Protein AF-A0AA43IAS1-F1 (afdb_monomer)

Nearest PDB structures (foldseek):
  3rhe-assembly1_A  TM=7.331E-01  e=1.952E-03  Legionella pneumophila subsp. pneumophila str. Philadelphia 1
  5umw-assembly3_D  TM=8.835E-01  e=1.615E-02  Streptomyces sp. CB03234
  5umw-assembly2_B  TM=8.875E-01  e=1.615E-02  Streptomyces sp. CB03234
  6cky-assembly1_B  TM=8.717E-01  e=4.244E-02  Streptomyces uncialis
  7yvv-assembly1_A  TM=6.718E-01  e=6.422E-01  Amycolatopsis sp. Hca4

Solvent-accessible surface area (backbone atoms only — not comparable to full-atom values): 5696 Å² total; per-residue (Å²): 106,86,83,67,68,44,99,87,76,44,66,84,87,74,84,50,95,93,53,55,77,46,84,44,78,58,60,100,82,53,83,92,55,64,93,88,55,59,60,41,49,35,41,54,43,97,40,55,70,57,38,52,55,51,34,52,73,75,70,48,64,69,72,49,79,76,45,77,58,100,84,26,38,40,39,30,33,58,49,100,85,67,47,61,36,41,41,32,25,117

Mean predicted aligned error: 6.04 Å

Sequence (90 aa):
MKIEIDHWNGTVIKPQSGNETIFSFFTEDDSYFPTEQQVMLNFQVHNLDETIKHLEHIGIPLAKKKEISEFGKFVWIEDPEGRLIELWEK

Secondary structure (DSSP, 8-state):
---PPPTTS-------TT--EEEEE--TT-TTS-TT--EEEEEE-S-HHHHHHHHHHTT---SS--EEETTEEEEEEE-TTS-EEEEEE-

Structure (mmCIF, N/CA/C/O backbone):
data_AF-A0AA43IAS1-F1
#
_entry.id   AF-A0AA43IAS1-F1
#
loop_
_atom_site.group_PDB
_atom_site.id
_atom_site.type_symbol
_atom_site.label_atom_id
_atom_site.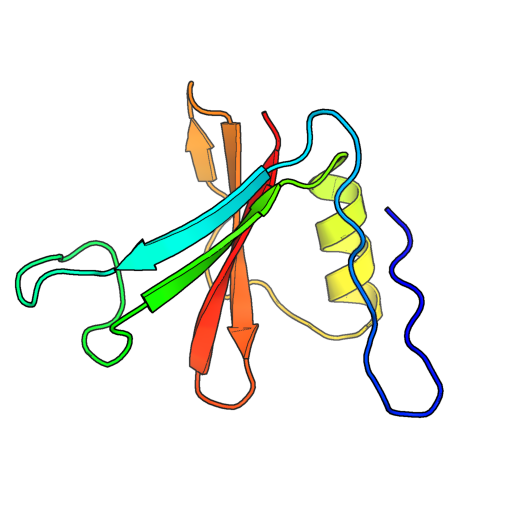label_alt_id
_atom_site.label_comp_id
_atom_site.label_asym_id
_atom_site.label_entity_id
_atom_site.label_seq_id
_atom_site.pdbx_PDB_ins_code
_atom_site.Cartn_x
_atom_site.Cartn_y
_atom_site.Cartn_z
_atom_site.occupancy
_atom_site.B_iso_or_equiv
_atom_site.auth_seq_id
_atom_site.auth_comp_id
_atom_site.auth_asym_id
_atom_site.auth_atom_id
_atom_site.pdbx_PDB_model_num
ATOM 1 N N . MET A 1 1 ? 11.056 1.012 -8.365 1.00 55.22 1 MET A N 1
ATOM 2 C CA . MET A 1 1 ? 10.822 -0.444 -8.597 1.00 55.22 1 MET A CA 1
ATOM 3 C C . MET A 1 1 ? 9.964 -0.593 -9.844 1.00 55.22 1 MET A C 1
ATOM 5 O O . MET A 1 1 ? 8.901 0.008 -9.886 1.00 55.22 1 MET A O 1
ATOM 9 N N . LYS A 1 2 ? 10.414 -1.323 -10.870 1.00 60.03 2 LYS A N 1
ATOM 10 C CA . LYS A 1 2 ? 9.610 -1.575 -12.075 1.00 60.03 2 LYS A CA 1
ATOM 11 C C . LYS A 1 2 ? 8.845 -2.878 -11.847 1.00 60.03 2 LYS A C 1
ATOM 13 O O . LYS A 1 2 ? 9.475 -3.928 -11.769 1.00 60.03 2 LYS A O 1
ATOM 18 N N . ILE A 1 3 ? 7.534 -2.793 -11.632 1.00 70.94 3 ILE A N 1
ATOM 19 C CA . ILE A 1 3 ? 6.703 -3.984 -11.449 1.00 70.94 3 ILE A CA 1
ATOM 20 C C . ILE A 1 3 ? 6.418 -4.543 -12.841 1.00 70.94 3 ILE A C 1
ATOM 22 O O . ILE A 1 3 ? 5.729 -3.916 -13.642 1.00 70.94 3 ILE A O 1
ATOM 26 N N . GLU A 1 4 ? 7.005 -5.693 -13.159 1.00 78.94 4 GLU A N 1
ATOM 27 C CA . GLU A 1 4 ? 6.707 -6.396 -14.404 1.00 78.94 4 GLU A CA 1
ATOM 28 C C . GLU A 1 4 ? 5.446 -7.233 -14.202 1.00 78.94 4 GLU A C 1
ATOM 30 O O . GLU A 1 4 ? 5.398 -8.104 -13.330 1.00 78.94 4 GLU A O 1
ATOM 35 N N . ILE A 1 5 ? 4.414 -6.916 -14.983 1.00 83.12 5 ILE A N 1
ATOM 36 C CA . ILE A 1 5 ? 3.152 -7.648 -15.012 1.00 83.12 5 ILE A CA 1
ATOM 37 C C . ILE A 1 5 ? 3.263 -8.722 -16.094 1.00 83.12 5 ILE A C 1
ATOM 39 O O . ILE A 1 5 ? 3.480 -8.417 -17.268 1.00 83.12 5 ILE A O 1
ATOM 43 N N . ASP A 1 6 ? 3.132 -9.980 -15.690 1.00 86.56 6 ASP A N 1
ATOM 44 C CA . ASP A 1 6 ? 3.113 -11.130 -16.585 1.00 86.56 6 ASP A CA 1
ATOM 45 C C . ASP A 1 6 ? 1.830 -11.172 -17.431 1.00 86.56 6 ASP A C 1
ATOM 47 O O . ASP A 1 6 ? 0.830 -10.505 -17.166 1.00 86.56 6 ASP A O 1
ATOM 51 N N . HIS A 1 7 ? 1.815 -12.064 -18.421 1.00 88.25 7 HIS A N 1
ATOM 52 C CA . HIS A 1 7 ? 0.664 -12.337 -19.289 1.00 88.25 7 HIS A CA 1
ATOM 53 C C . HIS A 1 7 ? -0.620 -12.769 -18.551 1.00 88.25 7 HIS A C 1
ATOM 55 O O . HIS A 1 7 ? -1.700 -12.692 -19.130 1.00 88.25 7 HIS A O 1
ATOM 61 N N . TRP A 1 8 ? -0.523 -13.221 -17.295 1.00 87.94 8 TRP A N 1
ATOM 62 C CA . TRP A 1 8 ? -1.676 -13.551 -16.446 1.00 87.94 8 TRP A CA 1
ATOM 63 C C . TRP A 1 8 ? -2.219 -12.344 -15.660 1.00 87.94 8 TRP A C 1
ATOM 65 O O . TRP A 1 8 ? -3.090 -12.509 -14.811 1.00 87.94 8 TRP A O 1
ATOM 75 N N . ASN A 1 9 ? -1.738 -11.134 -15.969 1.00 79.75 9 ASN A N 1
ATOM 76 C CA . ASN A 1 9 ? -2.101 -9.878 -15.314 1.00 79.75 9 ASN A CA 1
ATOM 77 C C . ASN A 1 9 ? -1.722 -9.820 -13.825 1.00 79.75 9 ASN A C 1
ATOM 79 O O . ASN A 1 9 ? -2.427 -9.227 -13.011 1.00 79.75 9 ASN A O 1
ATOM 83 N N . GLY A 1 10 ? -0.593 -10.423 -13.462 1.00 82.25 10 GLY A N 1
ATOM 84 C CA . GLY A 1 10 ? -0.046 -10.274 -12.123 1.00 82.25 10 GLY A CA 1
ATOM 85 C C . GLY A 1 10 ? 1.464 -10.397 -12.084 1.00 82.25 10 GLY A C 1
ATOM 86 O O . GLY A 1 10 ? 2.126 -10.506 -13.112 1.00 82.25 10 GLY A O 1
ATOM 87 N N . THR A 1 11 ? 2.016 -10.304 -10.882 1.00 83.25 11 THR A N 1
ATOM 88 C CA . THR A 1 11 ? 3.458 -10.301 -10.651 1.00 83.25 11 THR A CA 1
ATOM 89 C C . THR A 1 11 ? 3.786 -11.082 -9.387 1.00 83.25 11 THR A C 1
ATOM 91 O O . THR A 1 11 ? 2.969 -11.174 -8.468 1.00 83.25 11 THR A O 1
ATOM 94 N N . VAL A 1 12 ? 4.995 -11.636 -9.319 1.00 81.25 12 VAL A N 1
ATOM 95 C CA . VAL A 1 12 ? 5.520 -12.234 -8.089 1.00 81.25 12 VAL A CA 1
ATOM 96 C C . VAL A 1 12 ? 6.503 -11.258 -7.459 1.00 81.25 12 VAL A C 1
ATOM 98 O O . VAL A 1 12 ? 7.635 -11.107 -7.924 1.00 81.25 12 VAL A O 1
ATOM 101 N N . ILE A 1 13 ? 6.091 -10.629 -6.359 1.00 75.88 13 ILE A N 1
ATOM 102 C CA . ILE A 1 13 ? 6.971 -9.773 -5.562 1.00 75.88 13 ILE A CA 1
ATOM 103 C C . ILE A 1 13 ? 7.877 -10.678 -4.725 1.00 75.88 13 ILE A C 1
ATOM 105 O O . ILE A 1 13 ? 7.439 -11.311 -3.764 1.00 75.88 13 ILE A O 1
ATOM 109 N N . LYS A 1 14 ? 9.153 -10.774 -5.111 1.00 74.88 14 LYS A N 1
ATOM 110 C CA . LYS A 1 14 ? 10.146 -11.545 -4.355 1.00 74.88 14 LYS A CA 1
ATOM 111 C C . LYS A 1 14 ? 10.705 -10.693 -3.213 1.00 74.88 14 LYS A C 1
ATOM 113 O O . LYS A 1 14 ? 11.170 -9.583 -3.485 1.00 74.88 14 LYS A O 1
ATOM 118 N N . PRO A 1 15 ? 10.730 -11.201 -1.969 1.00 70.25 15 PRO A N 1
ATOM 119 C CA . PRO A 1 15 ? 11.372 -10.491 -0.875 1.00 70.25 15 PRO A CA 1
ATOM 120 C C . PRO A 1 15 ? 12.866 -10.335 -1.178 1.00 70.25 15 PRO A C 1
ATOM 122 O O . PRO A 1 15 ? 13.540 -11.283 -1.588 1.00 70.25 15 PRO A O 1
ATOM 125 N N . GLN A 1 16 ? 13.375 -9.122 -0.992 1.00 74.31 16 GLN A N 1
ATOM 126 C CA . GLN A 1 16 ? 14.804 -8.826 -1.030 1.00 74.31 16 GLN A CA 1
ATOM 127 C C . GLN A 1 16 ? 15.308 -8.617 0.396 1.00 74.31 16 GLN A C 1
ATOM 129 O O . GLN A 1 16 ? 14.533 -8.295 1.296 1.00 74.31 16 GLN A O 1
ATOM 134 N N . SER A 1 17 ? 16.612 -8.796 0.611 1.00 78.94 17 SER A N 1
ATOM 135 C CA . SER A 1 17 ? 17.222 -8.526 1.915 1.00 78.94 17 SER A CA 1
ATOM 136 C C . SER A 1 17 ? 16.930 -7.084 2.344 1.00 78.94 17 SER A C 1
ATOM 138 O O . SER A 1 17 ? 17.334 -6.155 1.652 1.00 78.94 17 SER A O 1
ATOM 140 N N . GLY A 1 18 ? 16.257 -6.910 3.484 1.00 78.12 18 GLY A N 1
ATOM 141 C CA . GLY A 1 18 ? 15.897 -5.597 4.028 1.00 78.12 18 GLY A CA 1
ATOM 142 C C . GLY A 1 18 ? 14.531 -5.047 3.602 1.00 78.12 18 GLY A C 1
ATOM 143 O O . GLY A 1 18 ? 14.185 -3.967 4.068 1.00 78.12 18 GLY A O 1
ATOM 144 N N . ASN A 1 19 ? 13.763 -5.774 2.778 1.00 80.44 19 ASN A N 1
ATOM 145 C CA . ASN A 1 19 ? 12.370 -5.436 2.471 1.00 80.44 19 ASN A CA 1
ATOM 146 C C . ASN A 1 19 ? 11.409 -6.261 3.329 1.00 80.44 19 ASN A C 1
ATOM 148 O O . ASN A 1 19 ? 11.547 -7.482 3.438 1.00 80.44 19 ASN A O 1
ATOM 152 N N . GLU A 1 20 ? 10.398 -5.596 3.874 1.00 84.69 20 GLU A N 1
ATOM 153 C CA . GLU A 1 20 ? 9.392 -6.200 4.741 1.00 84.69 20 GLU A CA 1
ATOM 154 C C . GLU A 1 20 ? 8.039 -6.314 4.011 1.00 84.69 20 GLU A C 1
ATOM 156 O O . GLU A 1 20 ? 7.620 -5.431 3.259 1.00 84.69 20 GLU A O 1
ATOM 161 N N . THR A 1 21 ? 7.344 -7.433 4.221 1.00 87.06 21 THR A N 1
ATOM 162 C CA . THR A 1 21 ? 5.925 -7.595 3.876 1.00 87.06 21 THR A CA 1
ATOM 163 C C . THR A 1 21 ? 5.189 -7.902 5.161 1.00 87.06 21 THR A C 1
ATOM 165 O O . THR A 1 21 ? 5.532 -8.860 5.855 1.00 87.06 21 THR A O 1
ATOM 168 N N . ILE A 1 22 ? 4.208 -7.070 5.489 1.00 86.50 22 ILE A N 1
ATOM 169 C CA . ILE A 1 22 ? 3.506 -7.141 6.765 1.00 86.50 22 ILE A CA 1
ATOM 170 C C . ILE A 1 22 ? 2.083 -7.615 6.504 1.00 86.50 22 ILE A C 1
ATOM 172 O O . ILE A 1 22 ? 1.354 -7.015 5.713 1.00 86.50 22 ILE A O 1
ATOM 176 N N . PHE A 1 23 ? 1.715 -8.691 7.193 1.00 87.88 23 PHE A N 1
ATOM 177 C CA . PHE A 1 23 ? 0.366 -9.235 7.244 1.00 87.88 23 PHE A CA 1
ATOM 178 C C . PHE A 1 23 ?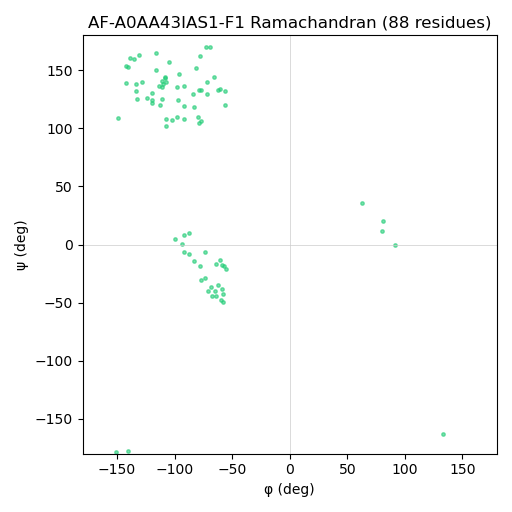 -0.221 -8.922 8.624 1.00 87.88 23 PHE A C 1
ATOM 180 O O . PHE A 1 23 ? 0.152 -9.561 9.611 1.00 87.88 23 PHE A O 1
ATOM 187 N N . SER A 1 24 ? -1.084 -7.908 8.696 1.00 84.81 24 SER A N 1
ATOM 188 C CA . SER A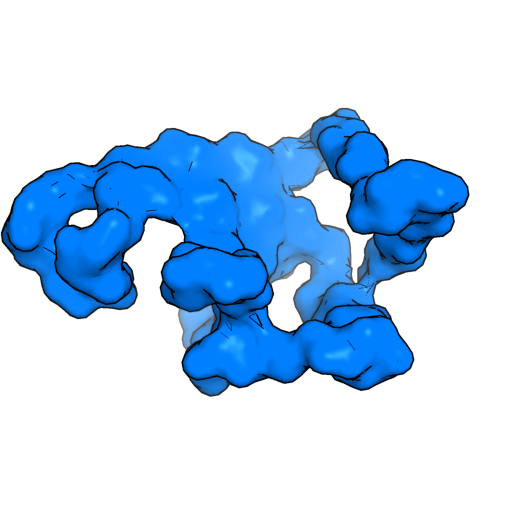 1 24 ? -1.614 -7.376 9.961 1.00 84.81 24 SER A CA 1
ATOM 189 C C . SER A 1 24 ? -3.096 -7.691 10.112 1.00 84.81 24 SER A C 1
ATOM 191 O O . SER A 1 24 ? -3.854 -7.487 9.168 1.00 84.81 24 SER A O 1
ATOM 193 N N . PHE A 1 25 ? -3.510 -8.143 11.296 1.00 83.38 25 PHE A N 1
ATOM 194 C CA . PHE A 1 25 ? -4.916 -8.351 11.656 1.00 83.38 25 PHE A CA 1
ATOM 195 C C . PHE A 1 25 ? -5.459 -7.146 12.421 1.00 83.38 25 PHE A C 1
ATOM 197 O O . PHE A 1 25 ? -4.732 -6.563 13.227 1.00 83.38 25 PHE A O 1
ATOM 204 N N . PHE A 1 26 ? -6.741 -6.839 12.230 1.00 74.19 26 PHE A N 1
ATOM 205 C CA . PHE A 1 26 ? -7.427 -5.779 12.967 1.00 74.19 26 PHE A CA 1
ATOM 206 C C . PHE A 1 26 ? -8.416 -6.336 13.983 1.00 74.19 26 PHE A C 1
ATOM 208 O O . PHE A 1 26 ? -9.077 -7.351 13.751 1.00 74.19 26 PHE A O 1
ATOM 215 N N . THR A 1 27 ? -8.512 -5.655 15.121 1.00 63.72 27 THR A N 1
ATOM 216 C CA . THR A 1 27 ? -9.583 -5.860 16.100 1.00 63.72 27 THR A CA 1
ATOM 217 C C . THR A 1 27 ? -10.829 -5.093 15.663 1.00 63.72 27 THR A C 1
ATOM 219 O O . THR A 1 27 ? -10.699 -4.051 15.026 1.00 63.72 27 THR A O 1
ATOM 222 N N . GLU A 1 28 ? -12.024 -5.559 16.036 1.00 60.03 28 GLU A N 1
ATOM 223 C CA . GLU A 1 28 ? -13.310 -4.933 15.655 1.00 60.03 28 GLU A CA 1
ATOM 224 C C . GLU A 1 28 ? -13.412 -3.439 16.037 1.00 60.03 28 GLU A C 1
ATOM 226 O O . GLU A 1 28 ? -14.177 -2.697 15.426 1.00 60.03 28 GLU A O 1
ATOM 231 N N . ASP A 1 29 ? -12.597 -2.989 16.997 1.00 62.59 29 ASP A N 1
ATOM 232 C CA . ASP A 1 29 ? -12.592 -1.626 17.540 1.00 62.59 29 ASP A CA 1
ATOM 233 C C . ASP A 1 29 ? -11.580 -0.675 16.854 1.00 62.59 29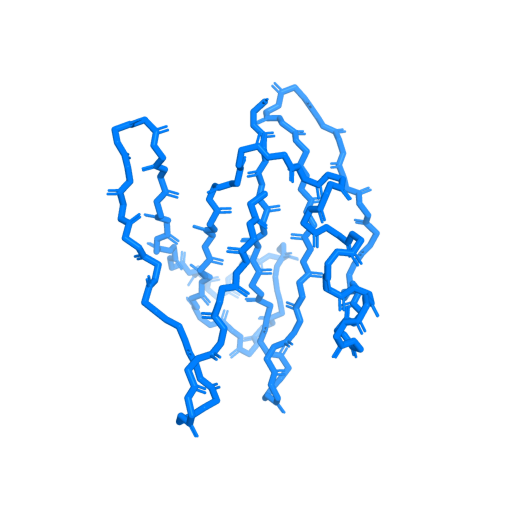 ASP A C 1
ATOM 235 O O . ASP A 1 29 ? -11.439 0.480 17.269 1.00 62.59 29 ASP A O 1
ATOM 239 N N . ASP A 1 30 ? -10.827 -1.139 15.848 1.00 65.06 30 ASP A N 1
ATOM 240 C CA . ASP A 1 30 ? -9.761 -0.348 15.220 1.00 65.06 30 ASP A CA 1
ATOM 241 C C . ASP A 1 30 ? -10.320 0.675 14.214 1.00 65.06 30 ASP A C 1
ATOM 243 O O . ASP A 1 30 ? -10.718 0.355 13.095 1.00 65.06 30 ASP A O 1
ATOM 247 N N . SER A 1 31 ? -10.339 1.945 14.623 1.00 62.19 31 SER A N 1
ATOM 248 C CA . SER A 1 31 ? -10.851 3.061 13.814 1.00 62.19 31 SER A CA 1
ATOM 249 C C . SER A 1 31 ? -9.953 3.494 12.643 1.00 62.19 31 SER A C 1
ATOM 251 O O . SER A 1 31 ? -10.351 4.369 11.870 1.00 62.19 31 SER A O 1
ATOM 253 N N . TYR A 1 32 ? -8.737 2.947 12.514 1.00 63.69 32 TYR A N 1
ATOM 254 C CA . TYR A 1 32 ? -7.758 3.407 11.521 1.00 63.69 32 TYR A CA 1
ATOM 255 C C . TYR A 1 32 ? -8.050 2.880 10.093 1.00 63.69 32 TYR A C 1
ATOM 257 O O . TYR A 1 32 ? -7.614 3.477 9.098 1.00 63.69 32 TYR A O 1
ATOM 265 N N . PHE A 1 33 ? -8.864 1.822 9.961 1.00 59.41 33 PHE A N 1
ATOM 266 C CA . PHE A 1 33 ? -9.142 1.138 8.690 1.00 59.41 33 PHE A CA 1
ATOM 267 C C . PHE A 1 33 ? -10.634 0.810 8.473 1.00 59.41 33 PHE A C 1
ATOM 269 O O . PHE A 1 33 ? -11.412 0.823 9.426 1.00 59.41 33 PHE A O 1
ATOM 276 N N . PRO A 1 34 ? -11.075 0.582 7.216 1.00 60.41 34 PRO A N 1
ATOM 277 C CA . PRO A 1 34 ? -12.480 0.314 6.922 1.00 60.41 34 PRO A CA 1
ATOM 278 C C . PRO A 1 34 ? -12.974 -0.948 7.642 1.00 60.41 34 PRO A C 1
ATOM 280 O O . PRO A 1 34 ? -12.333 -1.994 7.576 1.00 60.41 34 PRO A O 1
ATOM 283 N N . THR A 1 35 ? -14.148 -0.862 8.272 1.00 59.19 35 THR A N 1
ATOM 284 C CA . THR A 1 35 ? -14.761 -1.905 9.121 1.00 59.19 35 THR A CA 1
ATOM 285 C C . THR A 1 35 ? -15.008 -3.242 8.419 1.00 59.19 35 THR A C 1
ATOM 287 O O . THR A 1 35 ? -15.202 -4.255 9.084 1.00 59.19 35 THR A O 1
ATOM 290 N N . GLU A 1 36 ? -14.999 -3.273 7.086 1.00 69.62 36 GLU A N 1
ATOM 291 C CA . GLU A 1 36 ? -15.174 -4.500 6.300 1.00 69.62 36 GLU A CA 1
ATOM 292 C C . GLU A 1 36 ? -13.853 -5.250 6.036 1.00 69.62 36 GLU A C 1
ATOM 294 O O . GLU A 1 36 ? -13.869 -6.383 5.552 1.00 69.62 36 GLU A O 1
ATOM 299 N N . GLN A 1 37 ? -12.700 -4.661 6.376 1.00 79.88 37 GLN A N 1
ATOM 300 C CA . GLN A 1 37 ? -11.384 -5.240 6.124 1.00 79.88 37 GLN A CA 1
ATOM 301 C C . GLN A 1 37 ? -10.730 -5.741 7.418 1.00 79.88 37 GLN A C 1
ATOM 303 O O . GLN A 1 37 ? -10.247 -4.970 8.236 1.00 79.88 37 GLN A O 1
ATOM 308 N N . GLN A 1 38 ? -10.654 -7.064 7.574 1.00 81.81 38 GLN A N 1
ATOM 309 C CA . GLN A 1 38 ? -10.090 -7.711 8.771 1.00 81.81 38 GLN A CA 1
ATOM 310 C C . GLN A 1 38 ? -8.556 -7.825 8.755 1.00 81.81 38 GLN A C 1
ATOM 312 O O . GLN A 1 38 ? -7.942 -8.142 9.775 1.00 81.81 38 GLN A O 1
ATOM 317 N N . VAL A 1 39 ? -7.937 -7.616 7.589 1.00 86.00 39 VAL A N 1
ATOM 318 C CA . VAL A 1 39 ? -6.505 -7.824 7.354 1.00 86.00 39 VAL A CA 1
ATOM 319 C C . VAL A 1 39 ? -5.952 -6.746 6.428 1.00 86.00 39 VAL A C 1
ATOM 321 O O . VAL A 1 39 ? -6.576 -6.438 5.415 1.00 86.00 39 VAL A O 1
ATOM 324 N N . MET A 1 40 ? -4.753 -6.234 6.712 1.00 86.94 40 MET A N 1
ATOM 325 C CA . MET A 1 40 ? -4.000 -5.349 5.813 1.00 86.94 40 MET A CA 1
ATOM 326 C C . MET A 1 40 ? -2.722 -6.006 5.317 1.00 86.94 40 MET A C 1
ATOM 328 O O . MET A 1 40 ? -1.961 -6.600 6.086 1.00 86.94 40 MET A O 1
ATOM 332 N N . LEU A 1 41 ? -2.481 -5.828 4.021 1.00 90.69 41 LEU A N 1
ATOM 333 C CA . LEU A 1 41 ? -1.202 -6.104 3.388 1.00 90.69 41 LEU A CA 1
ATOM 334 C C . LEU A 1 41 ? -0.417 -4.801 3.287 1.00 90.69 41 LEU A C 1
ATOM 336 O O . LEU A 1 41 ? -0.900 -3.839 2.690 1.00 90.69 41 LEU A O 1
ATOM 340 N N . ASN A 1 42 ? 0.795 -4.796 3.838 1.00 92.25 42 ASN A N 1
ATOM 341 C CA . ASN A 1 42 ? 1.712 -3.667 3.726 1.00 92.25 42 ASN A CA 1
ATOM 342 C C . ASN A 1 42 ? 2.986 -4.123 3.018 1.00 92.25 42 ASN A C 1
ATOM 344 O O . ASN A 1 42 ? 3.649 -5.067 3.465 1.00 92.25 42 ASN A O 1
ATOM 348 N N . PHE A 1 43 ? 3.346 -3.441 1.933 1.00 91.38 43 PHE A N 1
ATOM 349 C CA . PHE A 1 43 ? 4.552 -3.725 1.163 1.00 91.38 43 PHE A CA 1
ATOM 350 C C . PHE A 1 43 ? 5.544 -2.577 1.294 1.00 91.38 43 PHE A C 1
ATOM 352 O O . PHE A 1 43 ? 5.263 -1.446 0.891 1.00 91.38 43 PHE A O 1
ATOM 359 N N . GLN A 1 44 ? 6.733 -2.880 1.814 1.00 91.62 44 GLN A N 1
ATOM 360 C CA . GLN A 1 44 ? 7.822 -1.920 1.785 1.00 91.62 44 GLN A CA 1
ATOM 361 C C . GLN A 1 44 ? 8.351 -1.785 0.354 1.00 91.62 44 GLN A C 1
ATOM 363 O O . GLN A 1 44 ? 8.679 -2.778 -0.304 1.00 91.62 44 GLN A O 1
ATOM 368 N N . VAL A 1 45 ? 8.472 -0.550 -0.120 1.00 90.25 45 VAL A N 1
ATOM 369 C CA . VAL A 1 45 ? 9.024 -0.219 -1.432 1.00 90.25 45 VAL A CA 1
ATOM 370 C C . VAL A 1 45 ? 10.303 0.592 -1.286 1.00 90.25 45 VAL A C 1
ATOM 372 O O . VAL A 1 45 ? 10.485 1.356 -0.345 1.00 90.25 45 VAL A O 1
ATOM 375 N N . HIS A 1 46 ? 11.204 0.436 -2.254 1.00 88.69 46 HIS A N 1
ATOM 376 C CA . HIS A 1 46 ? 12.494 1.126 -2.240 1.00 88.69 46 HIS A CA 1
ATOM 377 C C . HIS A 1 46 ? 12.397 2.626 -2.561 1.00 88.69 46 HIS A C 1
ATOM 379 O O . HIS A 1 46 ? 13.262 3.387 -2.156 1.00 88.69 46 HIS A O 1
ATOM 385 N N . ASN A 1 47 ? 11.395 3.031 -3.347 1.00 91.50 47 ASN A N 1
ATOM 386 C CA . ASN A 1 47 ? 11.168 4.424 -3.727 1.00 91.50 47 ASN A CA 1
ATOM 387 C C . ASN A 1 47 ? 9.666 4.644 -3.921 1.00 91.50 47 ASN A C 1
ATOM 389 O O . ASN A 1 47 ? 9.077 4.126 -4.883 1.00 91.50 47 ASN A O 1
ATOM 393 N N . LEU A 1 48 ? 9.039 5.376 -2.999 1.00 94.38 48 LEU A N 1
ATOM 394 C CA . LEU A 1 48 ? 7.588 5.545 -3.005 1.00 94.38 48 LEU A CA 1
ATOM 395 C C . LEU A 1 48 ? 7.125 6.442 -4.154 1.00 94.38 48 LEU A C 1
ATOM 397 O O . LEU A 1 48 ? 6.142 6.126 -4.816 1.00 94.38 48 LEU A O 1
ATOM 401 N N . ASP A 1 49 ? 7.859 7.515 -4.452 1.00 94.12 49 ASP A N 1
ATOM 402 C CA . ASP A 1 49 ? 7.477 8.470 -5.497 1.00 94.12 49 ASP A CA 1
ATOM 403 C C . ASP A 1 49 ? 7.564 7.847 -6.907 1.00 94.12 49 ASP A C 1
ATOM 405 O O . ASP A 1 49 ? 6.715 8.113 -7.758 1.00 94.12 49 ASP A O 1
ATOM 409 N N . GLU A 1 50 ? 8.548 6.977 -7.169 1.00 94.25 50 GLU A N 1
ATOM 410 C CA . GLU A 1 50 ?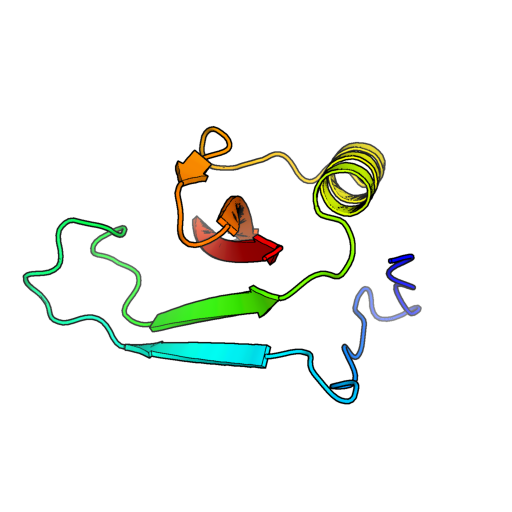 8.581 6.170 -8.399 1.00 94.25 50 GLU A CA 1
ATOM 411 C C . GLU A 1 50 ? 7.422 5.176 -8.470 1.00 94.25 50 GLU A C 1
ATOM 413 O O . GLU A 1 50 ? 6.846 4.976 -9.540 1.00 94.25 50 GLU A O 1
ATOM 418 N N . THR A 1 51 ? 7.087 4.553 -7.339 1.00 93.19 51 THR A N 1
ATOM 419 C CA . THR A 1 51 ? 5.992 3.581 -7.264 1.00 93.19 51 THR A CA 1
ATOM 420 C C . THR A 1 51 ? 4.656 4.259 -7.559 1.00 93.19 51 THR A C 1
ATOM 422 O O . THR A 1 51 ? 3.903 3.760 -8.389 1.00 93.19 51 THR A O 1
ATOM 425 N N . ILE A 1 52 ? 4.405 5.440 -6.984 1.00 94.31 52 ILE A N 1
ATOM 426 C CA . ILE A 1 52 ? 3.209 6.252 -7.259 1.00 94.31 52 ILE A CA 1
ATOM 427 C C . ILE A 1 52 ? 3.116 6.586 -8.751 1.00 94.31 52 ILE A C 1
ATOM 429 O O . ILE A 1 52 ? 2.092 6.316 -9.369 1.00 94.31 52 ILE A O 1
ATOM 433 N N . LYS A 1 53 ? 4.200 7.084 -9.365 1.00 94.25 53 LYS A N 1
ATOM 434 C CA . LYS A 1 53 ? 4.215 7.387 -10.809 1.00 94.25 53 LYS A CA 1
ATOM 435 C C . LYS A 1 53 ? 3.912 6.162 -11.668 1.00 94.25 53 LYS A C 1
ATOM 437 O O . LYS A 1 53 ? 3.257 6.279 -12.701 1.00 94.25 53 LYS A O 1
ATOM 442 N N . HIS A 1 54 ? 4.421 4.995 -11.277 1.00 92.38 54 HIS A N 1
ATOM 443 C CA . HIS A 1 54 ? 4.147 3.756 -11.992 1.00 92.38 54 HIS A CA 1
ATOM 444 C C . HIS A 1 54 ? 2.676 3.345 -11.870 1.00 92.38 54 HIS A C 1
ATOM 446 O O . HIS A 1 54 ? 2.074 3.014 -12.887 1.00 92.38 54 HIS A O 1
ATOM 452 N N . LEU A 1 55 ? 2.098 3.421 -10.666 1.00 93.38 55 LEU A N 1
ATOM 453 C CA . LEU A 1 55 ? 0.680 3.145 -10.413 1.00 93.38 55 LEU A CA 1
ATOM 454 C C . LEU A 1 55 ? -0.226 4.084 -11.219 1.00 93.38 55 LEU A C 1
ATOM 456 O O . LEU A 1 55 ? -1.107 3.615 -11.936 1.00 93.38 55 LEU A O 1
ATOM 460 N N . GLU A 1 56 ? 0.059 5.388 -11.203 1.00 92.50 56 GLU A N 1
ATOM 461 C CA . GLU A 1 56 ? -0.647 6.383 -12.017 1.00 92.50 56 GLU A CA 1
ATOM 462 C C . GLU A 1 56 ? -0.554 6.059 -13.515 1.00 92.50 56 GLU A C 1
ATOM 464 O O . GLU A 1 56 ? -1.552 6.134 -14.233 1.00 92.50 56 GLU A O 1
ATOM 469 N N . HIS A 1 57 ? 0.627 5.648 -13.993 1.00 93.62 57 HIS A N 1
ATOM 470 C CA . HIS A 1 57 ? 0.838 5.271 -15.391 1.00 93.62 57 HIS A CA 1
ATOM 471 C C . HIS A 1 57 ? -0.005 4.062 -15.821 1.00 93.62 57 HIS A C 1
ATOM 473 O O . HIS A 1 57 ? -0.460 4.023 -16.964 1.00 93.62 57 HIS A O 1
ATOM 479 N N . ILE A 1 58 ? -0.231 3.098 -14.923 1.00 92.25 58 ILE A N 1
ATOM 480 C CA . ILE A 1 58 ? -1.080 1.923 -15.183 1.00 92.25 58 ILE A CA 1
ATOM 481 C C . ILE A 1 58 ? -2.547 2.133 -14.772 1.00 92.25 58 ILE A C 1
ATOM 483 O O . ILE A 1 58 ? -3.337 1.195 -14.834 1.00 92.25 58 ILE A O 1
ATOM 487 N N . GLY A 1 59 ? -2.931 3.358 -14.396 1.00 92.81 59 GLY A N 1
ATOM 488 C CA . GLY A 1 59 ? -4.316 3.729 -14.104 1.00 92.81 59 GLY A CA 1
ATOM 489 C C . GLY A 1 59 ? -4.812 3.347 -12.707 1.00 92.81 59 GLY A C 1
ATOM 490 O O . GLY A 1 59 ? -6.022 3.286 -12.505 1.00 92.81 59 GLY A O 1
ATOM 491 N N . ILE A 1 60 ? -3.910 3.102 -11.752 1.00 93.88 60 ILE A N 1
ATOM 492 C CA . ILE A 1 60 ? -4.249 2.814 -10.353 1.00 93.88 60 ILE A CA 1
ATOM 493 C C . ILE A 1 60 ? -4.119 4.108 -9.528 1.00 93.88 60 ILE A C 1
ATOM 495 O O . ILE A 1 60 ? -2.999 4.586 -9.325 1.00 93.88 60 ILE A O 1
ATOM 499 N N . PRO A 1 61 ? -5.232 4.702 -9.055 1.00 94.81 61 PRO A N 1
ATOM 500 C CA . PRO A 1 61 ? -5.199 5.898 -8.220 1.00 94.81 61 PRO A CA 1
ATOM 501 C C . PRO A 1 61 ? -4.836 5.575 -6.764 1.00 94.81 61 PRO A C 1
ATOM 503 O O . PRO A 1 61 ? -4.979 4.444 -6.298 1.00 94.81 61 PRO A O 1
ATOM 506 N N . LEU A 1 62 ? -4.420 6.600 -6.016 1.00 96.00 62 LEU A N 1
ATOM 507 C CA . LEU A 1 62 ? -4.296 6.502 -4.563 1.00 96.00 62 LEU A CA 1
ATOM 508 C C . LEU A 1 62 ? -5.678 6.605 -3.906 1.00 96.00 62 LEU A C 1
ATOM 510 O O . LEU A 1 62 ? -6.445 7.519 -4.208 1.00 96.00 62 LEU A O 1
ATOM 514 N N . ALA A 1 63 ? -5.955 5.706 -2.967 1.00 94.62 63 ALA A N 1
ATOM 515 C CA . ALA A 1 63 ? -7.198 5.658 -2.200 1.00 94.62 63 ALA A CA 1
ATOM 516 C C . ALA A 1 63 ? -7.250 6.721 -1.089 1.00 94.62 63 ALA A C 1
ATOM 518 O O . ALA A 1 63 ? -8.306 7.237 -0.727 1.00 94.62 63 ALA A O 1
ATOM 519 N N . LYS A 1 64 ? -6.079 7.081 -0.551 1.00 93.12 64 LYS A N 1
ATOM 520 C CA . LYS A 1 64 ? -5.904 8.081 0.509 1.00 93.12 64 LYS A CA 1
ATOM 521 C C . LYS A 1 64 ? -4.807 9.076 0.133 1.00 93.12 64 LYS A C 1
ATOM 523 O O . LYS A 1 64 ? -3.985 8.831 -0.752 1.00 93.12 64 LYS A O 1
ATOM 528 N N . LYS A 1 65 ? -4.778 10.221 0.821 1.00 94.31 65 LYS A N 1
ATOM 529 C CA . LYS A 1 65 ? -3.677 11.186 0.682 1.00 94.31 65 LYS A CA 1
ATOM 530 C C . LYS A 1 65 ? -2.382 10.562 1.203 1.00 94.31 65 LYS A C 1
ATOM 532 O O . LYS A 1 65 ? -2.411 9.844 2.193 1.00 94.31 65 LYS A O 1
ATOM 537 N N . LYS A 1 66 ? -1.256 10.883 0.558 1.00 95.50 66 LYS A N 1
ATOM 538 C CA . LYS A 1 66 ? 0.074 10.499 1.044 1.00 95.50 66 LYS A CA 1
ATOM 539 C C . LYS A 1 66 ? 0.291 11.021 2.463 1.00 95.50 66 LYS A C 1
ATOM 541 O O . LYS A 1 66 ? 0.096 12.213 2.707 1.00 95.50 66 LYS A O 1
ATOM 546 N N . GLU A 1 67 ? 0.761 10.150 3.345 1.00 96.56 67 GLU A N 1
ATOM 547 C CA . GLU A 1 67 ? 1.152 10.494 4.710 1.00 96.56 67 GLU A CA 1
ATOM 548 C C . GLU A 1 67 ? 2.676 10.430 4.855 1.00 96.56 67 GLU A C 1
ATOM 550 O O . GLU A 1 67 ? 3.348 9.607 4.231 1.00 96.56 67 GLU A 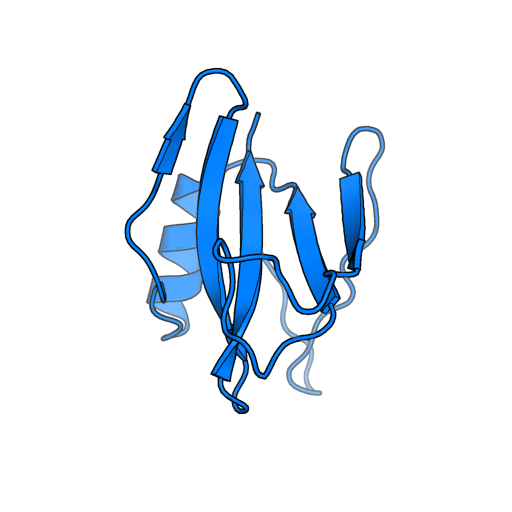O 1
ATOM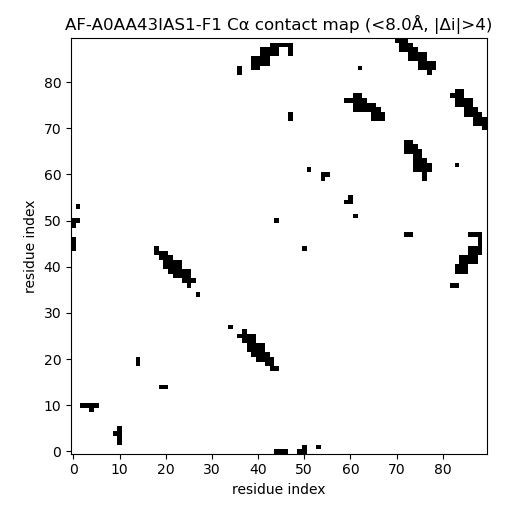 555 N N . ILE A 1 68 ? 3.234 11.349 5.643 1.00 96.31 68 ILE A N 1
ATOM 556 C CA . ILE A 1 68 ? 4.665 11.415 5.957 1.00 96.31 68 ILE A CA 1
ATOM 557 C C . ILE A 1 68 ? 4.781 11.599 7.467 1.00 96.31 68 ILE A C 1
ATOM 559 O O . ILE A 1 68 ? 4.203 12.538 8.018 1.00 96.31 68 ILE A O 1
ATOM 563 N N . SER A 1 69 ? 5.532 10.721 8.123 1.00 93.56 69 SER A N 1
ATOM 564 C CA . SER A 1 69 ? 5.781 10.760 9.563 1.00 93.56 69 SER A CA 1
ATOM 565 C C . SER A 1 69 ? 7.235 10.394 9.875 1.00 93.56 69 SER A C 1
ATOM 567 O O . SER A 1 69 ? 8.041 10.159 8.975 1.00 93.56 69 SER A O 1
ATOM 569 N N . GLU A 1 70 ? 7.585 10.337 11.160 1.00 93.50 70 GLU A N 1
ATOM 570 C CA . GLU A 1 70 ? 8.888 9.831 11.613 1.00 93.50 70 GLU A CA 1
ATOM 571 C C . GLU A 1 70 ? 9.107 8.339 11.304 1.00 93.50 70 GLU A C 1
ATOM 573 O O . GLU A 1 70 ? 10.242 7.869 11.320 1.00 93.50 70 GLU A O 1
ATOM 578 N N . PHE A 1 71 ? 8.034 7.604 10.997 1.00 89.00 71 PHE A N 1
ATOM 579 C CA . PHE A 1 71 ? 8.070 6.173 10.691 1.00 89.00 71 PHE A CA 1
ATOM 580 C C . PHE A 1 71 ? 8.224 5.872 9.193 1.00 89.00 71 PHE A C 1
ATOM 582 O O . PHE A 1 71 ? 8.393 4.710 8.828 1.00 89.00 71 PHE A O 1
ATOM 589 N N . GLY A 1 72 ? 8.173 6.898 8.336 1.00 94.00 72 GLY A N 1
ATOM 590 C CA . GLY A 1 72 ? 8.323 6.771 6.889 1.00 94.00 72 GLY A CA 1
ATOM 591 C C . GLY A 1 72 ? 7.265 7.542 6.100 1.00 94.00 72 GLY A C 1
ATOM 592 O O . GLY A 1 72 ? 6.582 8.439 6.608 1.00 94.00 72 GLY A O 1
ATOM 593 N N . LYS A 1 73 ? 7.136 7.187 4.824 1.00 96.94 73 LYS A N 1
ATOM 594 C CA . LYS A 1 73 ? 6.104 7.686 3.910 1.00 96.94 73 LYS A CA 1
ATOM 595 C C . LYS A 1 73 ? 5.141 6.557 3.572 1.00 96.94 73 LYS A C 1
ATOM 597 O O . LYS A 1 73 ? 5.589 5.446 3.304 1.00 96.94 73 LYS A O 1
ATOM 602 N N . PHE A 1 74 ? 3.853 6.87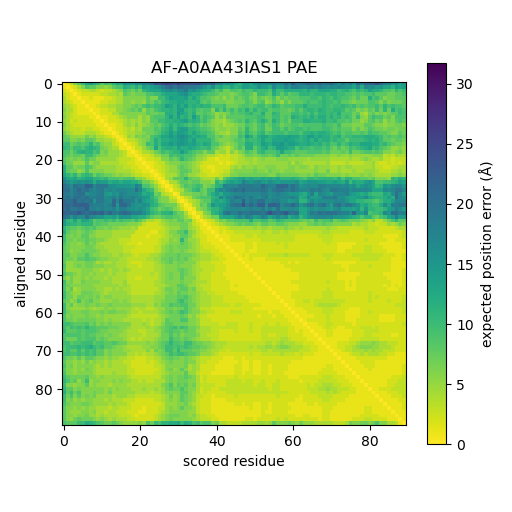2 3.498 1.00 96.19 74 PHE A N 1
ATOM 603 C CA . PHE A 1 74 ? 2.785 5.890 3.335 1.00 96.19 74 PHE A CA 1
ATOM 604 C C . PHE A 1 74 ? 1.796 6.341 2.259 1.00 96.19 74 PHE A C 1
ATOM 606 O O . PHE A 1 74 ? 1.433 7.522 2.179 1.00 96.19 74 PHE A O 1
ATOM 613 N N . VAL A 1 75 ? 1.364 5.400 1.423 1.00 97.12 75 VAL A N 1
ATOM 614 C CA . VAL A 1 75 ? 0.227 5.557 0.509 1.00 97.12 75 VAL A CA 1
ATOM 615 C C . VAL A 1 75 ? -0.610 4.286 0.495 1.00 97.12 75 VAL A C 1
ATOM 617 O O . VAL A 1 75 ? -0.125 3.207 0.825 1.00 97.12 75 VAL A O 1
ATOM 620 N N . TRP A 1 76 ? -1.856 4.414 0.048 1.00 96.00 76 TRP A N 1
ATOM 621 C CA . TRP A 1 76 ? -2.788 3.299 -0.054 1.00 96.00 76 TRP A CA 1
ATOM 622 C C . TRP A 1 76 ? -3.391 3.244 -1.450 1.00 96.00 76 TRP A C 1
ATOM 624 O O . TRP A 1 76 ? -3.727 4.285 -2.021 1.00 96.00 76 TRP A O 1
ATOM 634 N N . ILE A 1 77 ? -3.539 2.033 -1.974 1.00 95.75 77 ILE A N 1
ATOM 635 C CA . ILE A 1 77 ? -4.325 1.716 -3.173 1.00 95.75 77 ILE A CA 1
ATOM 636 C C . ILE A 1 77 ? -5.490 0.807 -2.781 1.00 95.75 77 ILE A C 1
ATOM 638 O O . ILE A 1 77 ? -5.469 0.226 -1.697 1.00 95.75 77 ILE A O 1
ATOM 642 N N . GLU A 1 78 ? -6.480 0.675 -3.658 1.00 93.56 78 GLU A N 1
ATOM 643 C CA . GLU A 1 78 ? -7.608 -0.244 -3.479 1.00 93.56 78 GLU A CA 1
ATOM 644 C C . GLU A 1 78 ? -7.525 -1.409 -4.466 1.00 93.56 78 GLU A C 1
ATOM 646 O O . GLU A 1 78 ? -7.195 -1.224 -5.643 1.00 93.56 78 GLU A O 1
ATOM 651 N N . ASP A 1 79 ? -7.828 -2.614 -3.983 1.00 90.31 79 ASP A N 1
ATOM 652 C CA . ASP A 1 79 ? -8.151 -3.743 -4.850 1.00 90.31 79 ASP A CA 1
ATOM 653 C C . ASP A 1 79 ? -9.554 -3.558 -5.481 1.00 90.31 79 ASP A C 1
ATOM 655 O O . ASP A 1 79 ? -10.311 -2.663 -5.090 1.00 90.31 79 ASP A O 1
ATOM 659 N N . PRO A 1 80 ? -9.946 -4.384 -6.470 1.00 89.19 80 PRO A N 1
ATOM 660 C CA . PRO A 1 80 ? -11.272 -4.290 -7.091 1.00 89.19 80 PRO A CA 1
ATOM 661 C C . PRO A 1 80 ? -12.461 -4.493 -6.136 1.00 89.19 80 PRO A C 1
ATOM 663 O O . PRO A 1 80 ? -13.599 -4.227 -6.522 1.00 89.19 80 PRO A O 1
ATOM 666 N N . GLU A 1 81 ? -12.219 -4.989 -4.924 1.00 88.81 81 GLU A N 1
ATOM 667 C CA . GLU A 1 81 ? -13.217 -5.221 -3.879 1.00 88.81 81 GLU A CA 1
ATOM 668 C C . GLU A 1 81 ? -13.216 -4.090 -2.833 1.00 88.81 81 GLU A 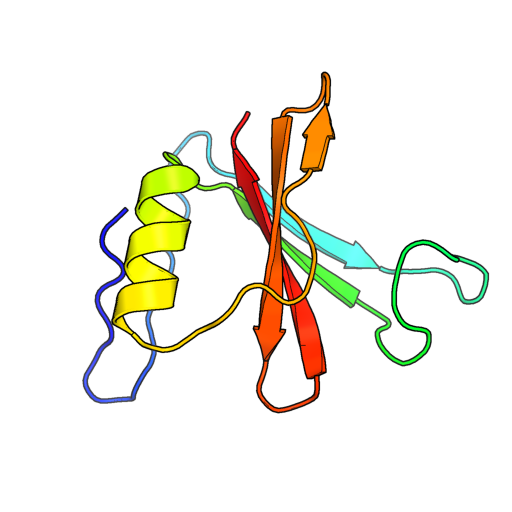C 1
ATOM 670 O O . GLU A 1 81 ? -13.951 -4.166 -1.850 1.00 88.81 81 GLU A O 1
ATOM 675 N N . GLY A 1 82 ? -12.424 -3.032 -3.049 1.00 87.75 82 GLY A N 1
ATOM 676 C CA . GLY A 1 82 ? -12.324 -1.868 -2.169 1.00 87.75 82 GLY A CA 1
ATOM 677 C C . GLY A 1 82 ? -11.424 -2.080 -0.950 1.00 87.75 82 GLY A C 1
ATOM 678 O O . GLY A 1 82 ? -11.444 -1.257 -0.033 1.00 87.75 82 GLY A O 1
ATOM 679 N N . ARG A 1 83 ? -10.637 -3.164 -0.900 1.00 88.88 83 ARG A N 1
ATOM 680 C CA . ARG A 1 83 ? -9.689 -3.385 0.200 1.00 88.88 83 ARG A CA 1
ATOM 681 C C . ARG A 1 83 ? -8.450 -2.534 -0.004 1.00 88.88 83 ARG A C 1
ATOM 683 O O . ARG A 1 83 ? -7.845 -2.533 -1.076 1.00 88.88 83 ARG A O 1
ATOM 690 N N . LEU A 1 84 ? -8.034 -1.862 1.057 1.00 92.19 84 LEU A N 1
ATOM 691 C CA . LEU A 1 84 ? -6.811 -1.084 1.081 1.00 92.19 84 LEU A CA 1
ATOM 692 C C . LEU A 1 84 ? -5.584 -2.001 1.087 1.00 92.19 84 LEU A C 1
ATOM 694 O O . LEU A 1 84 ? -5.539 -3.010 1.793 1.00 92.19 84 LEU A O 1
ATOM 698 N N . ILE A 1 85 ? -4.571 -1.597 0.329 1.00 93.56 85 ILE A N 1
ATOM 699 C CA . ILE A 1 85 ? -3.215 -2.143 0.361 1.00 93.56 85 ILE A CA 1
ATOM 700 C C . ILE A 1 85 ? -2.273 -0.974 0.626 1.00 93.56 85 ILE A C 1
ATOM 702 O O . ILE A 1 85 ? -2.303 0.025 -0.098 1.00 93.56 85 ILE A O 1
ATOM 706 N N . GLU A 1 86 ? -1.436 -1.096 1.651 1.00 94.69 86 GLU A N 1
ATOM 707 C CA . GLU A 1 86 ? -0.476 -0.062 2.027 1.00 94.69 86 GLU A CA 1
ATOM 708 C C . GLU A 1 86 ? 0.873 -0.279 1.339 1.00 94.69 86 GLU A C 1
ATOM 710 O O . GLU A 1 86 ? 1.418 -1.387 1.299 1.00 94.69 86 GLU A O 1
ATOM 715 N N . LEU A 1 87 ? 1.441 0.810 0.830 1.00 95.06 87 LEU A N 1
ATOM 716 C CA . LEU A 1 87 ? 2.796 0.869 0.303 1.00 95.06 87 LEU A CA 1
ATOM 717 C C . LEU A 1 87 ? 3.578 1.897 1.110 1.00 95.06 87 LEU A C 1
ATOM 719 O O . LEU A 1 87 ? 3.123 3.033 1.272 1.00 95.06 87 LEU A O 1
ATOM 723 N N . TRP A 1 88 ? 4.763 1.518 1.582 1.00 95.25 88 TRP A N 1
ATOM 724 C CA . TRP A 1 88 ? 5.532 2.378 2.474 1.00 95.25 88 TRP A CA 1
ATOM 725 C C . TRP A 1 88 ? 7.036 2.357 2.197 1.00 95.25 88 TRP A C 1
ATOM 727 O O . TRP A 1 88 ? 7.585 1.387 1.681 1.00 95.25 88 TRP A O 1
ATOM 737 N N . GLU A 1 89 ? 7.709 3.455 2.526 1.00 94.19 89 GLU A N 1
ATOM 738 C CA . GLU A 1 89 ? 9.157 3.658 2.374 1.00 94.19 89 GLU A CA 1
ATOM 739 C C . GLU A 1 89 ? 9.699 4.267 3.679 1.00 94.19 89 GLU A C 1
ATOM 741 O O . GLU A 1 89 ? 9.103 5.222 4.183 1.00 94.19 89 GLU A O 1
ATOM 746 N N . LYS A 1 90 ? 10.798 3.718 4.223 1.00 89.75 90 LYS A N 1
ATOM 747 C CA . LYS A 1 90 ? 11.516 4.300 5.378 1.00 89.75 90 LYS A CA 1
ATOM 748 C C . LYS A 1 90 ? 12.253 5.574 4.978 1.00 89.75 90 LYS A C 1
ATOM 750 O O . LYS A 1 90 ? 12.890 5.559 3.902 1.00 89.75 90 LYS A O 1
#

Radius of gyration: 13.53 Å; Cα contacts (8 Å, |Δi|>4): 129; chains: 1; bounding box: 32×25×37 Å

Foldseek 3Di:
DDADQDPVRHGDDDDDVPWDWDWDADDCPDPPADNVDGIEIETEDADVVVVQVNCVVVPWHWPDDWDQDPVFIWTWTADPVRHIYIYTYD

pLDDT: mean 85.31, std 11.22, range [55.22, 97.12]